Protein AF-A0A918HFY2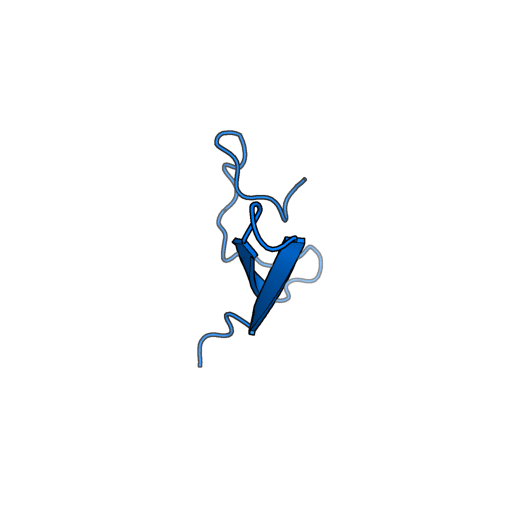-F1 (afdb_monomer)

pLDDT: mean 85.04, std 11.07, range [53.19, 97.31]

Foldseek 3Di:
DQLDDDPPNPDDPFDADPVRHTDKHKDKDWADDPVVGDIDIDIDIPDDD

Organism: NCBI:txid68254

Solvent-accessible surface area (backbone atoms only — not comparable to full-atom values): 3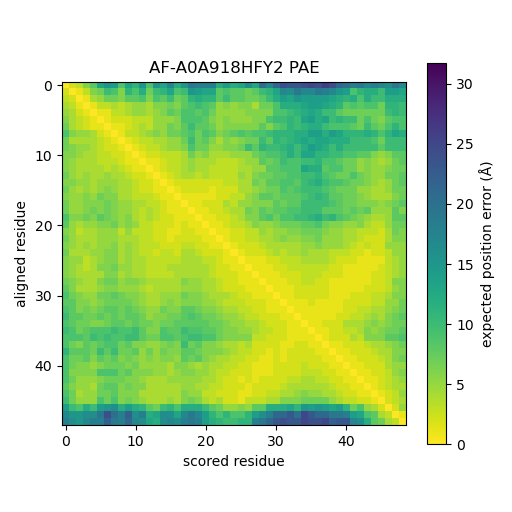431 Å² total; per-residue (Å²): 117,87,92,49,95,46,96,87,54,84,68,67,83,84,37,58,48,99,85,68,46,76,55,76,49,72,49,72,48,81,47,74,43,80,90,80,71,48,68,52,71,52,76,45,73,58,66,78,129

Secondary structure (DSSP, 8-state):
-TTS--TT--S-SS-B-TTSPBP-EEEEEEEEETTTTEEEEEEEEE---

Structure (mmCIF, N/CA/C/O backbone):
data_AF-A0A918HFY2-F1
#
_entry.id   AF-A0A918HFY2-F1
#
loop_
_atom_site.group_PDB
_atom_site.id
_atom_site.type_symbol
_atom_site.label_atom_id
_atom_site.label_alt_id
_atom_site.label_comp_id
_atom_site.label_asym_id
_atom_site.label_entity_id
_atom_site.label_seq_id
_atom_site.pdbx_PDB_ins_code
_atom_site.Cartn_x
_atom_site.Cartn_y
_atom_site.Cartn_z
_atom_site.occupancy
_atom_site.B_iso_or_equiv
_atom_site.auth_seq_id
_atom_site.auth_comp_id
_atom_site.auth_asym_id
_atom_site.auth_atom_id
_atom_site.pdbx_PDB_model_num
ATOM 1 N N . MET A 1 1 ? 2.093 11.058 9.713 1.00 54.50 1 MET A N 1
ATOM 2 C CA . MET A 1 1 ? 2.819 9.958 10.387 1.00 54.50 1 MET A CA 1
ATOM 3 C C . MET A 1 1 ? 1.885 8.806 10.738 1.00 54.50 1 MET A C 1
ATOM 5 O O . MET A 1 1 ? 2.295 7.669 10.596 1.00 54.50 1 MET A O 1
ATOM 9 N N . GLU A 1 2 ? 0.629 9.085 11.105 1.00 60.97 2 GLU A N 1
ATOM 10 C CA . GLU A 1 2 ? -0.381 8.062 11.438 1.00 60.97 2 GLU A CA 1
ATOM 11 C C . GLU A 1 2 ? -0.771 7.144 10.262 1.00 60.97 2 GLU A C 1
ATOM 13 O O . GLU A 1 2 ? -1.055 5.970 10.470 1.00 60.97 2 GLU A O 1
ATOM 18 N N . SER A 1 3 ? -0.725 7.643 9.021 1.00 65.50 3 SER A N 1
ATOM 19 C CA . SER A 1 3 ? -1.072 6.877 7.808 1.00 65.50 3 SER A CA 1
ATOM 20 C C . SER A 1 3 ? 0.052 5.978 7.273 1.00 65.50 3 SER A C 1
ATOM 22 O O . S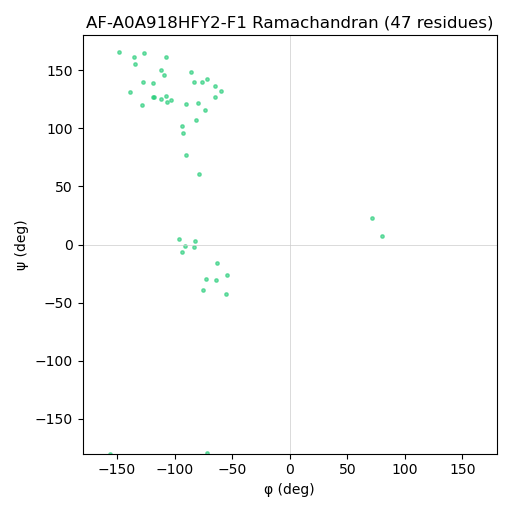ER A 1 3 ? -0.108 5.381 6.214 1.00 65.50 3 SER A O 1
ATOM 24 N N . TYR A 1 4 ? 1.199 5.906 7.957 1.00 73.62 4 TYR A N 1
ATOM 25 C CA . TYR A 1 4 ? 2.331 5.069 7.556 1.00 73.62 4 TYR A CA 1
ATOM 26 C C . TYR A 1 4 ? 2.513 3.932 8.560 1.00 73.62 4 TYR A C 1
ATOM 28 O O . TYR A 1 4 ? 2.649 4.167 9.763 1.00 73.62 4 TYR A O 1
ATOM 36 N N . ILE A 1 5 ? 2.514 2.692 8.071 1.00 74.62 5 ILE A N 1
ATOM 37 C CA . ILE A 1 5 ? 2.754 1.517 8.909 1.00 74.62 5 ILE A CA 1
ATOM 38 C C . ILE A 1 5 ? 4.265 1.371 9.087 1.00 74.62 5 ILE A C 1
ATOM 40 O O . ILE A 1 5 ? 4.988 0.989 8.171 1.00 74.62 5 ILE A O 1
ATOM 44 N N . ALA A 1 6 ? 4.735 1.690 10.285 1.00 82.75 6 ALA A N 1
ATOM 45 C CA . ALA A 1 6 ? 6.121 1.548 10.708 1.00 82.75 6 ALA A CA 1
ATOM 46 C C . ALA A 1 6 ? 6.162 0.924 12.106 1.00 82.75 6 ALA A C 1
ATOM 48 O O . ALA A 1 6 ? 5.170 1.018 12.824 1.00 82.75 6 ALA A O 1
ATOM 49 N N . PRO A 1 7 ? 7.300 0.362 12.550 1.00 81.31 7 PRO A N 1
ATOM 50 C CA . PRO A 1 7 ? 7.421 -0.212 13.893 1.00 81.31 7 PRO A CA 1
ATOM 51 C C . PRO A 1 7 ? 7.050 0.748 15.034 1.00 81.31 7 PRO A C 1
ATOM 53 O O . PRO A 1 7 ? 6.636 0.303 16.096 1.00 81.31 7 PRO A O 1
ATOM 56 N N . ALA A 1 8 ? 7.187 2.059 14.814 1.00 82.50 8 ALA A N 1
ATOM 57 C CA . ALA A 1 8 ? 6.814 3.095 15.776 1.00 82.50 8 ALA A CA 1
ATOM 58 C C . ALA A 1 8 ? 5.313 3.458 15.758 1.00 82.50 8 ALA A C 1
ATOM 60 O O . ALA A 1 8 ? 4.898 4.321 16.524 1.00 82.50 8 ALA A O 1
ATOM 61 N N . ASN A 1 9 ? 4.511 2.865 14.869 1.00 81.19 9 ASN A N 1
ATOM 62 C CA . ASN A 1 9 ? 3.072 3.095 14.805 1.00 81.19 9 ASN A CA 1
ATOM 63 C C . ASN A 1 9 ? 2.352 2.041 15.656 1.00 81.19 9 ASN A C 1
ATOM 65 O O . ASN A 1 9 ? 2.105 0.924 15.209 1.00 81.19 9 ASN A O 1
ATOM 69 N N . ASP A 1 10 ? 2.050 2.406 16.898 1.00 81.44 10 ASP A N 1
ATOM 70 C CA . ASP A 1 10 ? 1.340 1.590 17.887 1.00 81.44 10 ASP A CA 1
ATOM 71 C C . ASP A 1 10 ? -0.184 1.806 17.859 1.00 81.44 10 ASP A C 1
ATOM 73 O O . ASP A 1 10 ? -0.932 1.159 18.600 1.00 81.44 10 ASP A O 1
ATOM 77 N N . THR A 1 11 ? -0.673 2.692 16.986 1.00 81.44 11 THR A N 1
ATOM 78 C CA . THR A 1 11 ? -2.104 2.972 16.878 1.00 81.44 11 THR A CA 1
ATOM 79 C C . THR A 1 11 ? -2.844 1.854 16.135 1.00 81.44 11 THR A C 1
ATOM 81 O O . THR A 1 11 ? -2.350 1.325 15.134 1.00 81.44 11 THR A O 1
ATOM 84 N N . PRO A 1 12 ? -4.061 1.471 16.576 1.00 82.25 12 PRO A N 1
ATOM 85 C CA . PRO A 1 12 ? -4.854 0.488 15.853 1.00 82.25 12 PRO A CA 1
ATOM 86 C C . PRO A 1 12 ? -5.157 0.972 14.437 1.00 82.25 12 PRO A C 1
ATOM 88 O O . PRO A 1 12 ? -5.682 2.070 14.260 1.00 82.25 12 PRO A O 1
ATOM 91 N N . LEU A 1 13 ? -4.936 0.115 13.434 1.00 78.00 13 LEU A N 1
ATOM 92 C CA . LEU A 1 13 ? -5.273 0.442 12.045 1.00 78.00 13 LEU A CA 1
ATOM 93 C C . LEU A 1 13 ? -6.757 0.831 11.926 1.00 78.00 13 LEU A C 1
ATOM 95 O O . LEU A 1 13 ? -7.130 1.817 11.300 1.00 78.00 13 LEU A O 1
ATOM 99 N N . ARG A 1 14 ? -7.645 0.105 12.604 1.00 78.69 14 ARG A N 1
ATOM 100 C CA . ARG A 1 14 ? -9.080 0.412 12.627 1.00 78.69 14 ARG A CA 1
ATOM 101 C C . ARG A 1 14 ? -9.414 1.346 13.787 1.00 78.69 14 ARG A C 1
ATOM 103 O O . ARG A 1 14 ? -9.961 0.908 14.795 1.00 78.69 14 ARG A O 1
ATOM 110 N N . ARG A 1 15 ? -9.102 2.630 13.632 1.00 84.31 15 ARG A N 1
ATOM 111 C CA . ARG A 1 15 ? -9.466 3.688 14.586 1.00 84.31 15 ARG A CA 1
ATOM 112 C C . ARG A 1 15 ? -10.575 4.581 14.026 1.00 84.31 15 ARG A C 1
ATOM 114 O O . ARG A 1 15 ? -10.818 4.611 12.820 1.00 84.31 15 ARG A O 1
ATOM 121 N N . THR A 1 16 ? -11.254 5.307 14.906 1.00 88.25 16 THR A N 1
ATOM 122 C CA . THR A 1 16 ? -12.043 6.478 14.523 1.00 88.25 16 THR A CA 1
ATOM 123 C C . THR A 1 16 ? -11.167 7.727 14.472 1.00 88.25 16 THR A C 1
ATOM 125 O O . THR A 1 16 ? -10.210 7.856 15.239 1.00 88.25 16 THR A O 1
ATOM 128 N N . ASP A 1 17 ? -11.493 8.664 13.592 1.00 84.75 17 ASP A N 1
ATOM 129 C CA . ASP A 1 17 ? -10.892 9.995 13.593 1.00 84.75 17 ASP A CA 1
ATOM 130 C C . ASP A 1 17 ? -11.399 10.844 14.780 1.00 84.75 17 ASP A C 1
ATOM 132 O O . ASP A 1 17 ? -12.204 10.395 15.602 1.00 84.75 17 ASP A O 1
ATOM 136 N N . MET A 1 18 ? -10.924 12.089 14.888 1.00 85.50 18 MET A N 1
ATOM 137 C CA . MET A 1 18 ?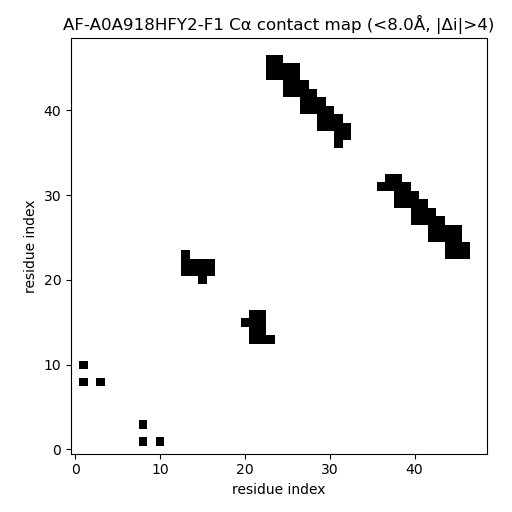 -11.353 13.021 15.944 1.00 85.50 18 MET A CA 1
ATOM 138 C C . MET A 1 18 ? -12.845 13.391 15.878 1.00 85.50 18 MET A C 1
ATOM 140 O O . MET A 1 18 ? -13.387 13.895 16.855 1.00 85.50 18 MET A O 1
ATOM 144 N N . ALA A 1 19 ? -13.510 13.138 14.749 1.00 90.06 19 ALA A N 1
ATOM 145 C CA . ALA A 1 19 ? -14.939 13.355 14.557 1.00 90.06 19 ALA A CA 1
ATOM 146 C C . ALA A 1 19 ? -15.768 12.072 14.779 1.00 90.06 19 ALA A C 1
ATOM 148 O O . ALA A 1 19 ? -16.975 12.077 14.548 1.00 90.06 19 ALA A O 1
ATOM 149 N N . GLY A 1 20 ? -15.144 10.967 15.211 1.00 88.62 20 GLY A N 1
ATOM 150 C CA . GLY A 1 20 ? -15.816 9.691 15.465 1.00 88.62 20 GLY A CA 1
ATOM 151 C C . GLY A 1 20 ? -16.091 8.847 14.215 1.00 88.62 20 GLY A C 1
ATOM 152 O O . GLY A 1 20 ? -16.746 7.811 14.314 1.00 88.62 20 GLY A O 1
ATOM 153 N N . ARG A 1 21 ? -15.592 9.239 13.036 1.00 87.62 21 ARG A N 1
ATOM 154 C CA . ARG A 1 21 ? -15.779 8.484 11.786 1.00 87.62 21 ARG A CA 1
ATOM 155 C C . ARG A 1 21 ? -14.745 7.376 11.692 1.00 87.62 21 ARG A C 1
ATOM 157 O O . ARG A 1 21 ? -13.584 7.587 12.028 1.00 87.62 21 ARG A O 1
ATOM 164 N N . ARG A 1 22 ? -15.140 6.194 11.218 1.00 86.44 22 ARG A N 1
ATOM 165 C CA . ARG A 1 22 ? -14.209 5.078 11.002 1.00 86.44 22 ARG A CA 1
ATOM 166 C C . ARG A 1 22 ? -13.198 5.454 9.913 1.00 86.44 22 ARG A C 1
ATOM 168 O O . ARG A 1 22 ? -13.594 5.832 8.816 1.00 86.44 22 ARG A O 1
ATOM 175 N N . CYS A 1 23 ? -11.908 5.324 10.210 1.00 85.94 23 CYS A N 1
ATOM 176 C CA . CYS A 1 23 ? -10.862 5.488 9.209 1.00 85.94 23 CYS A CA 1
ATOM 177 C C . CYS A 1 23 ? -10.863 4.301 8.235 1.00 85.94 23 CYS A C 1
ATOM 179 O O . CYS A 1 23 ? -11.064 3.148 8.635 1.00 85.94 23 CYS A O 1
ATOM 181 N N . HIS A 1 24 ? -10.599 4.597 6.965 1.00 84.00 24 HIS A N 1
ATOM 182 C CA . HIS A 1 24 ? -10.426 3.618 5.897 1.00 84.00 24 HIS A CA 1
ATOM 183 C C . HIS A 1 24 ? -8.972 3.626 5.430 1.00 84.00 24 HIS A C 1
ATOM 185 O O . HIS A 1 24 ? -8.302 4.655 5.506 1.00 84.00 24 HIS A O 1
ATOM 191 N N . TRP A 1 25 ? -8.498 2.479 4.953 1.00 84.19 25 TRP A N 1
ATOM 192 C CA . TRP A 1 25 ? -7.142 2.332 4.429 1.00 84.19 25 TRP A CA 1
ATOM 193 C C . TRP A 1 25 ? -7.190 2.152 2.927 1.00 84.19 25 TRP A C 1
ATOM 195 O O . TRP A 1 25 ? -8.109 1.520 2.416 1.00 84.19 25 TRP A O 1
ATOM 205 N N . ILE A 1 26 ? -6.184 2.674 2.242 1.00 87.81 26 ILE A N 1
ATOM 206 C CA . ILE A 1 26 ? -5.916 2.366 0.842 1.00 87.81 26 ILE A CA 1
ATOM 207 C C . ILE A 1 26 ? -4.671 1.487 0.834 1.00 87.81 26 ILE A C 1
ATOM 209 O O . ILE A 1 26 ? -3.671 1.825 1.471 1.00 87.81 26 ILE A O 1
ATOM 213 N N . LEU A 1 27 ? -4.753 0.344 0.164 1.00 86.44 27 LEU A N 1
ATOM 214 C CA . LEU A 1 27 ? -3.590 -0.455 -0.180 1.00 86.44 27 LEU A CA 1
ATOM 215 C C . LEU A 1 27 ? -3.102 0.008 -1.546 1.00 86.44 27 LEU A C 1
ATOM 217 O O . LEU A 1 27 ? -3.845 -0.073 -2.516 1.00 86.44 27 LEU A O 1
ATOM 221 N N . GLU A 1 28 ? -1.858 0.458 -1.614 1.00 93.25 28 GLU A N 1
ATOM 222 C CA . GLU A 1 28 ? -1.188 0.801 -2.863 1.00 93.25 28 GLU A CA 1
ATOM 223 C C . GLU A 1 28 ? 0.036 -0.104 -3.020 1.00 93.25 28 GLU A C 1
ATOM 225 O O . GLU A 1 28 ? 0.861 -0.219 -2.109 1.00 93.25 28 GLU A O 1
ATOM 230 N N . ILE A 1 29 ? 0.146 -0.778 -4.162 1.00 92.81 29 ILE A N 1
ATOM 231 C CA . ILE A 1 29 ? 1.275 -1.655 -4.485 1.00 92.81 29 ILE A CA 1
ATOM 232 C C . ILE A 1 29 ? 1.977 -1.087 -5.707 1.00 92.81 29 ILE A C 1
ATOM 234 O O . ILE A 1 29 ? 1.345 -0.900 -6.741 1.00 92.81 29 ILE A O 1
ATOM 238 N N . HIS A 1 30 ? 3.291 -0.884 -5.606 1.00 94.62 30 HIS A N 1
ATOM 239 C CA . HIS A 1 30 ?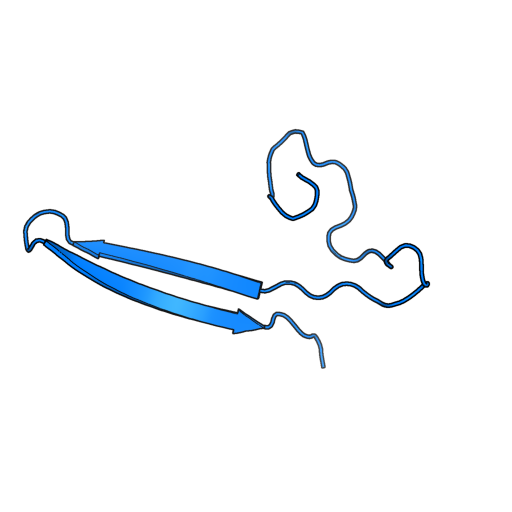 4.146 -0.477 -6.721 1.00 94.62 30 HIS A CA 1
ATOM 240 C C . HIS A 1 30 ? 4.939 -1.673 -7.240 1.00 94.62 30 HIS A C 1
ATOM 242 O O . HIS A 1 30 ? 5.690 -2.307 -6.498 1.00 94.62 30 HIS A O 1
ATOM 248 N N . LEU A 1 31 ? 4.807 -1.955 -8.531 1.00 95.50 31 LEU A N 1
ATOM 249 C CA . LEU A 1 31 ? 5.592 -2.948 -9.254 1.00 95.50 31 LEU A CA 1
ATOM 250 C C . LEU A 1 31 ? 6.580 -2.204 -10.151 1.00 95.50 31 LEU A C 1
ATOM 252 O O . LEU A 1 31 ? 6.172 -1.394 -10.978 1.00 95.50 31 LEU A O 1
ATOM 256 N N . VAL A 1 32 ? 7.877 -2.466 -9.991 1.00 97.00 32 VAL A N 1
ATOM 257 C CA . VAL A 1 32 ? 8.936 -1.749 -10.718 1.00 97.00 32 VAL A CA 1
ATOM 258 C C . VAL A 1 32 ? 9.871 -2.744 -11.395 1.00 97.00 32 VAL A C 1
ATOM 260 O O . VAL A 1 32 ? 10.540 -3.523 -10.715 1.00 97.00 32 VAL A O 1
ATOM 263 N N . ASP A 1 33 ? 9.965 -2.667 -12.722 1.00 97.19 33 ASP A N 1
ATOM 264 C CA . ASP A 1 33 ? 11.026 -3.286 -13.514 1.00 97.19 33 ASP A CA 1
ATOM 265 C C . ASP A 1 33 ? 12.142 -2.253 -13.735 1.00 97.19 33 ASP A C 1
ATOM 267 O O . ASP A 1 33 ? 12.034 -1.333 -14.551 1.00 97.19 33 ASP A O 1
ATOM 271 N N . ARG A 1 34 ? 13.229 -2.391 -12.967 1.00 96.44 34 ARG A N 1
ATOM 272 C CA . ARG A 1 34 ? 14.363 -1.454 -13.015 1.00 96.44 34 ARG A CA 1
ATOM 273 C C . ARG A 1 34 ? 15.203 -1.596 -14.279 1.00 96.44 34 ARG A C 1
ATOM 275 O O . ARG A 1 34 ? 15.791 -0.609 -14.705 1.00 96.44 34 ARG A O 1
ATOM 282 N N . GLU A 1 35 ? 15.279 -2.791 -14.857 1.00 97.31 35 GLU A N 1
ATOM 283 C CA . GLU A 1 35 ? 16.100 -3.043 -16.045 1.00 97.31 35 GLU A CA 1
ATOM 284 C C . GLU A 1 35 ? 15.441 -2.464 -17.293 1.00 97.31 35 GLU A C 1
ATOM 286 O O . GLU A 1 35 ? 16.109 -1.885 -18.147 1.00 97.31 35 GLU A O 1
ATOM 291 N N . ARG A 1 36 ? 14.115 -2.587 -17.382 1.00 96.12 36 ARG A N 1
AT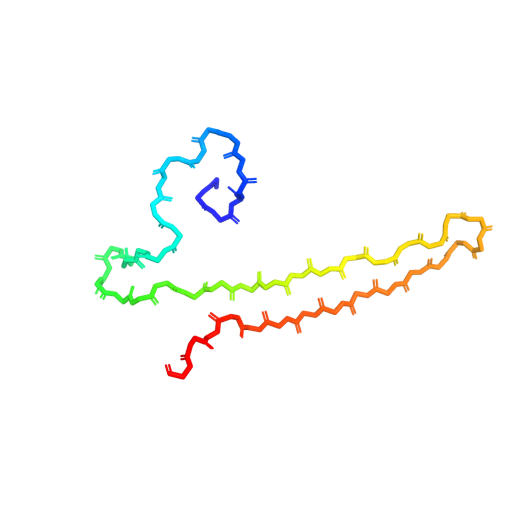OM 292 C CA . ARG A 1 36 ? 13.332 -2.087 -18.516 1.00 96.12 36 ARG A CA 1
ATOM 293 C C . ARG A 1 36 ? 12.783 -0.680 -18.301 1.00 96.12 36 ARG A C 1
ATOM 295 O O . ARG A 1 36 ? 12.226 -0.098 -19.228 1.00 96.12 36 ARG A O 1
ATOM 302 N N . GLY A 1 37 ? 12.953 -0.129 -17.101 1.00 96.75 37 GLY A N 1
ATOM 303 C CA . GLY A 1 37 ? 12.647 1.263 -16.780 1.00 96.75 37 GLY A CA 1
ATOM 304 C C . GLY A 1 37 ? 11.155 1.585 -16.728 1.00 96.75 37 GLY A C 1
ATOM 305 O O . GLY A 1 37 ? 10.784 2.743 -16.900 1.00 96.75 37 GLY A O 1
ATOM 306 N N . PHE A 1 38 ? 10.298 0.588 -16.503 1.00 95.69 38 PHE A N 1
ATOM 307 C CA . PHE A 1 38 ? 8.859 0.797 -16.367 1.00 95.69 38 PHE A CA 1
ATOM 308 C C . PHE A 1 38 ? 8.326 0.184 -15.078 1.00 95.69 38 PHE A C 1
ATOM 310 O O . PHE A 1 38 ? 8.964 -0.633 -14.418 1.00 95.69 38 PHE A O 1
ATOM 317 N N . GLY A 1 39 ? 7.118 0.586 -14.717 1.00 96.44 39 GLY A N 1
ATOM 318 C CA . GLY A 1 39 ? 6.414 0.044 -13.574 1.00 96.44 39 GLY A CA 1
ATOM 319 C C . GLY A 1 39 ? 4.916 0.214 -13.726 1.00 96.44 39 GLY A C 1
ATOM 320 O O . GLY A 1 39 ? 4.427 0.754 -14.719 1.00 96.44 39 GLY A O 1
ATOM 321 N N . GLY A 1 40 ? 4.201 -0.253 -12.721 1.00 96.94 40 GLY A N 1
ATOM 322 C CA . GLY A 1 40 ? 2.773 -0.059 -12.570 1.00 96.94 40 GLY A CA 1
ATOM 323 C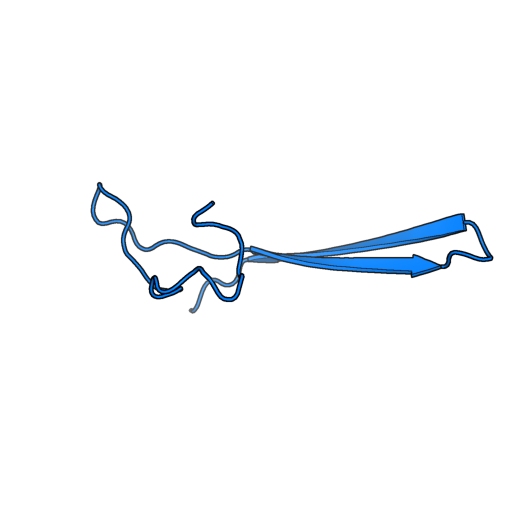 C . GLY A 1 40 ? 2.424 0.008 -11.096 1.00 96.94 40 GLY A C 1
ATOM 324 O O . GLY A 1 40 ? 3.222 -0.373 -10.238 1.00 96.94 40 GLY A O 1
ATOM 325 N N . PHE A 1 41 ? 1.223 0.478 -10.808 1.00 96.25 41 PHE A N 1
ATOM 326 C CA . PHE A 1 41 ? 0.675 0.417 -9.469 1.00 96.25 41 PHE A CA 1
ATOM 327 C C . PHE A 1 41 ? -0.762 -0.081 -9.520 1.00 96.25 41 PHE A C 1
ATOM 329 O O . PHE A 1 41 ? -1.439 0.042 -10.543 1.00 96.25 41 PHE A O 1
ATOM 336 N N . CYS A 1 42 ? -1.213 -0.661 -8.417 1.00 94.06 42 CYS A N 1
ATOM 337 C CA . CYS A 1 42 ? -2.625 -0.903 -8.179 1.00 94.06 42 CYS A CA 1
ATOM 338 C C . CYS A 1 42 ? -3.004 -0.332 -6.818 1.00 94.06 42 CYS A C 1
ATOM 340 O O . CYS A 1 42 ? -2.248 -0.467 -5.852 1.00 94.06 42 CYS A O 1
ATOM 342 N N . GLU A 1 43 ? -4.178 0.287 -6.762 1.00 94.31 43 GLU A N 1
ATOM 343 C CA . GLU A 1 43 ? -4.760 0.823 -5.541 1.00 94.31 43 GLU A CA 1
ATOM 344 C C . GLU A 1 43 ? -6.096 0.140 -5.250 1.00 94.31 43 GLU A C 1
ATOM 346 O O . GLU A 1 43 ? -6.898 -0.103 -6.154 1.00 94.31 43 GLU A O 1
ATOM 351 N N . GLU A 1 44 ? -6.333 -0.176 -3.982 1.00 91.44 44 GLU A N 1
ATOM 352 C CA . GLU A 1 44 ? -7.605 -0.714 -3.517 1.00 91.44 44 GLU A CA 1
ATOM 353 C C . GLU A 1 44 ? -7.991 -0.082 -2.182 1.00 91.44 44 GLU A C 1
ATOM 355 O O . GLU A 1 44 ? -7.202 -0.025 -1.233 1.00 91.44 44 GLU A O 1
ATOM 360 N N . LEU A 1 45 ? -9.237 0.382 -2.092 1.00 89.25 45 LEU A N 1
ATOM 361 C CA . LEU A 1 45 ? -9.812 0.816 -0.831 1.00 89.25 45 LEU A CA 1
ATOM 362 C C . LEU A 1 45 ? -10.122 -0.416 0.027 1.00 89.25 45 LEU A C 1
ATOM 364 O O . LEU A 1 45 ? -11.014 -1.199 -0.287 1.00 89.25 45 LEU A O 1
ATOM 368 N N . LEU A 1 46 ? -9.452 -0.544 1.169 1.00 85.50 46 LEU A N 1
ATOM 369 C C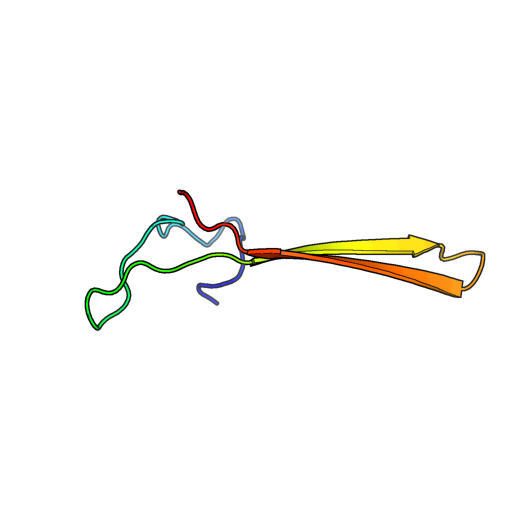A . LEU A 1 46 ? -9.735 -1.559 2.180 1.00 85.50 46 LEU A CA 1
ATOM 370 C C . LEU A 1 46 ? -10.956 -1.148 3.019 1.00 85.50 46 LEU A C 1
ATOM 372 O O . LEU A 1 46 ? -10.889 -0.954 4.239 1.00 85.50 46 LEU A O 1
ATOM 376 N N . THR A 1 47 ? -12.100 -0.984 2.362 1.00 73.38 47 THR A N 1
ATOM 377 C CA . THR A 1 47 ? -13.402 -0.974 3.025 1.00 73.38 47 THR A CA 1
ATOM 378 C C . THR A 1 47 ? -13.805 -2.411 3.301 1.00 73.38 47 THR A C 1
ATOM 380 O O . THR A 1 47 ? -13.909 -3.217 2.384 1.00 73.38 47 THR A O 1
ATOM 383 N N . LEU A 1 48 ? -14.044 -2.742 4.572 1.00 60.84 48 LEU A N 1
ATOM 384 C CA . LEU A 1 48 ? -14.855 -3.921 4.851 1.00 60.84 48 LEU A CA 1
ATOM 385 C C . LEU A 1 48 ? -16.258 -3.628 4.325 1.00 60.84 48 LEU A C 1
ATOM 387 O O . LEU A 1 48 ? -16.762 -2.530 4.577 1.00 60.84 48 LEU A O 1
ATOM 391 N N . GLY A 1 49 ? -16.863 -4.599 3.646 1.00 53.19 49 GLY A N 1
ATOM 392 C CA . GLY A 1 49 ? -18.319 -4.715 3.699 1.00 53.19 49 GLY A CA 1
ATOM 393 C C . GLY A 1 49 ? -18.811 -4.635 5.142 1.00 53.19 49 GLY A C 1
ATOM 394 O O . GLY A 1 49 ? -18.110 -5.167 6.038 1.00 53.19 49 GLY A O 1
#

Radius of gyration: 14.95 Å; Cα contacts (8 Å, |Δi|>4): 47; chains: 1; bounding box: 34×18×36 Å

Mean predicted aligned error: 5.87 Å

Sequence 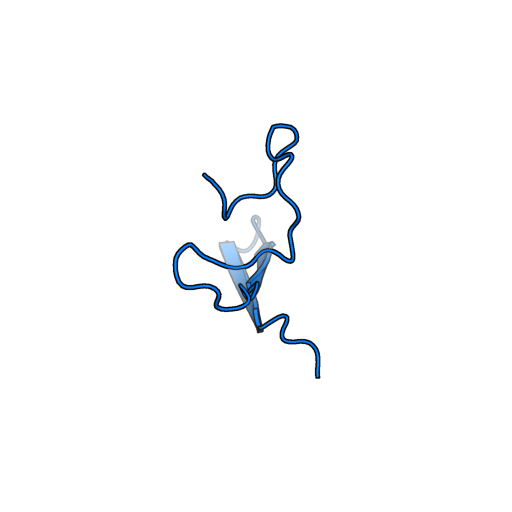(49 aa):
MESYIAPANDTPLRRTDMAGRRCHWILEIHLVDRERGFGGFCEELLTLG

Nearest PDB structures (foldseek):
  7un6-assembly1_B  TM=4.999E-01  e=6.759E+00  Homo sapiens
  6snt-assembly1_L  TM=4.176E-01  e=9.953E+00  Saccharomyces cerevisiae